Protein AF-A0A7C0UIA5-F1 (afdb_monomer_lite)

Secondary structure (DSSP, 8-state):
-------HHHHHHHHHHHHHHTHHHHHHHHHHHHHHHHHHHHHHHHHHHHHHHHHHHHHHHT-TT------TT---HHHHHHHHTSTT--------------------

Structure (mmCIF, N/CA/C/O backbone):
data_AF-A0A7C0UIA5-F1
#
_entry.id   AF-A0A7C0UIA5-F1
#
loop_
_atom_site.group_PDB
_atom_site.id
_atom_site.type_symbol
_atom_site.label_atom_id
_atom_site.label_alt_id
_atom_site.label_comp_id
_atom_site.label_asym_id
_atom_site.label_entity_id
_atom_site.label_seq_id
_atom_site.pdbx_PDB_ins_code
_atom_site.Cartn_x
_atom_site.Cartn_y
_atom_site.Cartn_z
_atom_site.occupancy
_atom_site.B_iso_or_equiv
_atom_site.auth_seq_id
_atom_site.auth_comp_id
_atom_site.auth_asym_id
_atom_site.auth_atom_id
_atom_site.pdbx_PDB_model_num
ATOM 1 N N . MET A 1 1 ? -37.012 -32.800 36.790 1.00 42.84 1 MET A N 1
ATOM 2 C CA . MET A 1 1 ? -35.967 -32.607 35.768 1.00 42.84 1 MET A CA 1
ATOM 3 C C . MET A 1 1 ? -36.582 -31.632 34.786 1.00 42.84 1 MET A C 1
ATOM 5 O O . MET A 1 1 ? -37.163 -32.046 33.799 1.00 42.84 1 MET A O 1
ATOM 9 N N . GLU A 1 2 ? -36.626 -30.365 35.181 1.00 44.12 2 GLU A N 1
ATOM 10 C CA . GLU A 1 2 ? -37.167 -29.288 34.356 1.00 44.12 2 GLU A CA 1
ATOM 11 C C . GLU A 1 2 ? -35.964 -28.422 34.023 1.00 44.12 2 GLU A C 1
ATOM 13 O O . GLU A 1 2 ? -35.480 -27.654 34.851 1.00 44.12 2 GLU A O 1
ATOM 18 N N . GLU A 1 3 ? -35.402 -28.664 32.842 1.00 54.59 3 GLU A N 1
ATOM 19 C CA . GLU A 1 3 ? -34.575 -27.673 32.170 1.00 54.59 3 GLU A CA 1
ATOM 20 C C . GLU A 1 3 ? -35.531 -26.554 31.759 1.00 54.59 3 GLU A C 1
ATOM 22 O O . GLU A 1 3 ? -36.073 -26.535 30.657 1.00 54.59 3 GLU A O 1
ATOM 27 N N . GLU A 1 4 ? -35.837 -25.681 32.720 1.00 57.41 4 GLU A N 1
ATOM 28 C CA . GLU A 1 4 ? -36.437 -24.391 32.435 1.00 57.41 4 GLU A CA 1
ATOM 29 C C . GLU A 1 4 ? -35.461 -23.688 31.500 1.00 57.41 4 GLU A C 1
ATOM 31 O O . GLU A 1 4 ? -34.315 -23.406 31.858 1.00 57.41 4 GLU A O 1
ATOM 36 N N . GLU A 1 5 ? -35.903 -23.507 30.262 1.00 59.72 5 GLU A N 1
ATOM 37 C CA . GLU A 1 5 ? -35.236 -22.747 29.224 1.00 59.72 5 GLU A CA 1
ATOM 38 C C . GLU A 1 5 ? -35.002 -21.335 29.787 1.00 59.72 5 GLU A C 1
ATOM 40 O O . GLU A 1 5 ? -35.866 -20.462 29.702 1.00 59.72 5 GLU A O 1
ATOM 45 N N . MET A 1 6 ? -33.872 -21.132 30.476 1.00 62.84 6 MET A N 1
ATOM 46 C CA . MET A 1 6 ? -33.480 -19.834 31.011 1.00 62.84 6 MET A CA 1
ATOM 47 C C . MET A 1 6 ? -33.343 -18.908 29.814 1.00 62.84 6 MET A C 1
ATOM 49 O O . MET A 1 6 ? -32.374 -18.977 29.052 1.00 62.84 6 MET A O 1
ATOM 53 N N . LYS A 1 7 ? -34.379 -18.096 29.610 1.00 74.62 7 LYS A N 1
ATOM 54 C CA . LYS A 1 7 ? -34.529 -17.250 28.436 1.00 74.62 7 LYS A CA 1
ATOM 55 C C . LYS A 1 7 ? -33.287 -16.379 28.332 1.00 74.62 7 LYS A C 1
ATOM 57 O O . LYS A 1 7 ? -32.922 -15.689 29.278 1.00 74.62 7 LYS A O 1
ATOM 62 N N . LEU A 1 8 ? -32.635 -16.399 27.172 1.00 75.00 8 LEU A N 1
ATOM 63 C CA . LEU A 1 8 ? -31.457 -15.573 26.870 1.00 75.00 8 LEU A CA 1
ATOM 64 C C . LEU A 1 8 ? -31.673 -14.088 27.220 1.00 75.00 8 LEU A C 1
ATOM 66 O O . LEU A 1 8 ? -30.726 -13.372 27.538 1.00 75.00 8 LEU A O 1
ATOM 70 N N . GLU A 1 9 ? -32.930 -13.654 27.197 1.00 79.44 9 GLU A N 1
ATOM 71 C CA . GLU A 1 9 ? -33.394 -12.340 27.629 1.00 79.44 9 GLU A CA 1
ATOM 72 C C . GLU A 1 9 ? -33.087 -12.049 29.106 1.00 79.44 9 GLU A C 1
ATOM 74 O O . GLU A 1 9 ? -32.575 -10.971 29.407 1.00 79.44 9 GLU A O 1
ATOM 79 N N . ASP A 1 10 ? -33.298 -13.009 30.013 1.00 79.44 10 ASP A N 1
ATOM 80 C CA . ASP A 1 10 ? -32.996 -12.849 31.441 1.00 79.44 10 ASP A CA 1
ATOM 81 C C . ASP A 1 10 ? -31.492 -12.717 31.672 1.00 79.44 10 ASP A C 1
ATOM 83 O O . ASP A 1 10 ? -31.054 -11.842 32.419 1.00 79.44 10 ASP A O 1
ATOM 87 N N . TYR A 1 11 ? -30.675 -13.506 30.967 1.00 79.56 11 TYR A N 1
ATOM 88 C CA . TYR A 1 11 ? -29.218 -13.366 31.015 1.00 79.56 11 TYR A CA 1
ATOM 89 C C . TYR A 1 11 ? -28.743 -12.008 30.502 1.00 79.56 11 TYR A C 1
ATOM 91 O O . TYR A 1 11 ? -27.848 -11.400 31.095 1.00 79.56 11 TYR A O 1
ATOM 99 N N . PHE A 1 12 ? -29.345 -11.512 29.420 1.00 82.25 12 PHE A N 1
ATOM 100 C CA . PHE A 1 12 ? -29.017 -10.202 28.869 1.00 82.25 12 PHE A CA 1
ATOM 101 C C . PHE A 1 12 ? -29.401 -9.080 29.839 1.00 82.25 12 PHE A C 1
ATOM 103 O O . PHE A 1 12 ? -28.619 -8.154 30.057 1.00 82.25 12 PHE A O 1
ATOM 110 N N . TYR A 1 13 ? -30.568 -9.191 30.479 1.00 81.38 13 TYR A N 1
ATOM 111 C CA . TYR A 1 13 ? -31.052 -8.220 31.456 1.00 81.38 13 TYR A CA 1
ATOM 112 C C . TYR A 1 13 ? -30.179 -8.191 32.719 1.00 81.38 13 TYR A C 1
ATOM 114 O O . TYR A 1 13 ? -29.828 -7.116 33.218 1.00 81.38 13 TYR A O 1
ATOM 122 N N . LEU A 1 14 ? -29.757 -9.363 33.203 1.00 79.31 14 LEU A N 1
ATOM 123 C CA . LEU A 1 14 ? -28.849 -9.496 34.345 1.00 79.31 14 LEU A CA 1
ATOM 124 C C . LEU A 1 14 ? -27.459 -8.932 34.032 1.00 79.31 14 LEU A C 1
ATOM 126 O O . LEU A 1 14 ? -26.901 -8.174 34.830 1.00 79.31 14 LEU A O 1
ATOM 130 N N . ALA A 1 15 ? -26.922 -9.243 32.849 1.00 80.00 15 ALA A N 1
ATOM 131 C CA . ALA A 1 15 ? -25.647 -8.712 32.382 1.00 80.00 15 ALA A CA 1
ATOM 132 C C . ALA A 1 15 ? -25.699 -7.186 32.224 1.00 80.00 15 ALA A C 1
ATOM 134 O O . ALA A 1 15 ? -24.793 -6.496 32.688 1.00 80.00 15 ALA A O 1
ATOM 135 N N . TRP A 1 16 ? -26.774 -6.646 31.642 1.00 79.44 16 TRP A N 1
ATOM 136 C CA . TRP A 1 16 ? -26.976 -5.205 31.476 1.00 79.44 16 TRP A CA 1
ATOM 137 C C . TRP A 1 16 ? -27.083 -4.475 32.819 1.00 79.44 16 TRP A C 1
ATOM 139 O O . TRP A 1 16 ? -26.457 -3.430 33.024 1.00 79.44 16 TRP A O 1
ATOM 149 N N . THR A 1 17 ? -27.815 -5.064 33.765 1.00 77.75 17 THR A N 1
ATOM 150 C CA . THR A 1 17 ? -27.970 -4.527 35.122 1.00 77.75 17 THR A CA 1
ATOM 151 C C . THR A 1 17 ? -26.624 -4.496 35.853 1.00 77.75 17 THR A C 1
ATOM 153 O O . THR A 1 17 ? -26.224 -3.441 36.350 1.00 77.75 17 THR A O 1
ATOM 156 N N . SER A 1 18 ? -25.857 -5.593 35.814 1.00 72.19 18 SER A N 1
ATOM 157 C CA . SER A 1 18 ? -24.490 -5.656 36.363 1.00 72.19 18 SER A CA 1
ATOM 158 C C . SER A 1 18 ? -23.522 -4.676 35.686 1.00 72.19 18 SER A C 1
ATOM 160 O O . SER A 1 18 ? -22.652 -4.092 36.341 1.00 72.19 18 SER A O 1
ATOM 162 N N . LEU A 1 19 ? -23.664 -4.452 34.375 1.00 75.31 19 LEU A N 1
ATOM 163 C CA . LEU A 1 19 ? -22.824 -3.517 33.626 1.00 75.31 19 LEU A CA 1
ATOM 164 C C . LEU A 1 19 ? -23.092 -2.060 34.034 1.00 75.31 19 LEU A C 1
ATOM 166 O O . LEU A 1 19 ? -22.148 -1.271 34.150 1.00 75.31 19 LEU A O 1
ATOM 170 N N . SER A 1 20 ? -24.362 -1.723 34.294 1.00 72.25 20 SER A N 1
ATOM 171 C CA . SER A 1 20 ? -24.803 -0.404 34.762 1.00 72.25 20 SER A CA 1
ATOM 172 C C . SER A 1 20 ? -24.446 -0.134 36.228 1.00 72.25 20 SER A C 1
ATOM 174 O O . SER A 1 20 ? -24.307 1.029 36.599 1.00 72.25 20 SER A O 1
ATOM 176 N N . GLU A 1 21 ? -24.251 -1.157 37.058 1.00 76.88 21 GLU A N 1
ATOM 177 C CA . GLU A 1 21 ? -23.836 -0.997 38.461 1.00 76.88 21 GLU A CA 1
ATOM 178 C C . GLU A 1 21 ? -22.356 -0.597 38.596 1.00 76.88 21 GLU A C 1
ATOM 180 O O . GLU A 1 21 ? -21.972 0.149 39.496 1.00 76.88 21 GLU A O 1
ATOM 185 N N . ARG A 1 22 ? -21.505 -1.036 37.657 1.00 77.69 22 ARG A N 1
ATOM 186 C CA 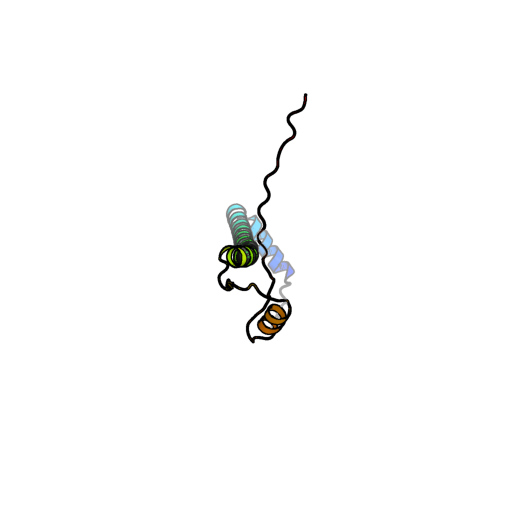. ARG A 1 22 ? -20.053 -0.766 37.644 1.00 77.69 22 ARG A CA 1
ATOM 187 C C . ARG A 1 22 ? -19.613 0.059 36.431 1.00 77.69 22 ARG A C 1
ATOM 189 O O . ARG A 1 22 ? -18.596 -0.242 35.802 1.00 77.69 22 ARG A O 1
ATOM 196 N N . ARG A 1 23 ? -20.348 1.141 36.133 1.00 70.50 23 ARG A N 1
ATOM 197 C CA . ARG A 1 23 ? -20.168 1.985 34.927 1.00 70.50 23 ARG A CA 1
ATOM 198 C C . ARG A 1 23 ? -18.712 2.352 34.635 1.00 70.50 23 ARG A C 1
ATOM 200 O O . ARG A 1 23 ? -18.275 2.216 33.501 1.00 70.50 23 ARG A O 1
ATOM 207 N N . GLY A 1 24 ? -17.938 2.750 35.648 1.00 76.69 24 GLY A N 1
ATOM 208 C CA . GLY A 1 24 ? -16.547 3.181 35.458 1.00 76.69 24 GLY A CA 1
ATOM 209 C C . GLY A 1 24 ? -15.617 2.103 34.881 1.00 76.69 24 GLY A C 1
ATOM 210 O O . GLY A 1 24 ? -14.803 2.398 34.012 1.00 76.69 24 GLY A O 1
ATOM 211 N N . ARG A 1 25 ? -15.756 0.840 35.310 1.00 80.62 25 ARG A N 1
ATOM 212 C CA . ARG A 1 25 ? -14.920 -0.270 34.809 1.00 80.62 25 ARG A CA 1
ATOM 213 C C . ARG A 1 25 ? -15.412 -0.791 33.463 1.00 80.62 25 ARG A C 1
ATOM 215 O O . ARG A 1 25 ? -14.598 -1.079 32.591 1.00 80.62 25 ARG A O 1
ATOM 222 N N . SER A 1 26 ? -16.728 -0.876 33.289 1.00 85.44 26 SER A N 1
ATOM 223 C CA . SER A 1 26 ? -17.342 -1.354 32.049 1.00 85.44 26 SER A CA 1
ATOM 224 C C . SER A 1 26 ? -17.054 -0.417 30.873 1.00 85.44 26 SER A C 1
ATOM 226 O O . SER A 1 26 ? -16.689 -0.881 29.798 1.00 85.44 26 SER A O 1
ATOM 228 N N . ILE A 1 27 ? -17.124 0.902 31.091 1.00 86.62 27 ILE A N 1
ATOM 229 C CA . ILE A 1 27 ? -16.792 1.904 30.068 1.00 86.62 27 ILE A CA 1
ATOM 230 C C . ILE A 1 27 ? -15.322 1.785 29.650 1.00 86.62 27 ILE A C 1
ATOM 232 O O . ILE A 1 27 ? -15.025 1.775 28.458 1.00 86.62 27 ILE A O 1
ATOM 236 N N . GLY A 1 28 ? -14.407 1.636 30.614 1.00 88.94 28 GLY A N 1
ATOM 237 C CA . GLY A 1 28 ? -12.983 1.452 30.325 1.00 88.94 28 GLY A CA 1
ATOM 238 C C . GLY A 1 28 ? -12.697 0.189 29.507 1.00 88.94 28 GLY A C 1
ATOM 239 O O . GLY A 1 28 ? -11.910 0.237 28.565 1.00 88.94 28 GLY A O 1
ATOM 240 N N . ALA A 1 29 ? -13.374 -0.922 29.813 1.00 90.75 29 ALA A N 1
ATOM 241 C CA . ALA A 1 29 ? -13.232 -2.168 29.062 1.00 90.75 29 ALA A CA 1
ATOM 242 C C . ALA A 1 29 ? -13.722 -2.027 27.612 1.00 90.75 29 ALA A C 1
ATOM 244 O O . ALA A 1 29 ? -13.018 -2.421 26.684 1.00 90.75 29 ALA A O 1
ATOM 245 N N . VAL A 1 30 ? -14.891 -1.412 27.407 1.00 91.62 30 VAL A N 1
ATOM 246 C CA . VAL A 1 30 ? -15.449 -1.175 26.066 1.00 91.62 30 VAL A CA 1
ATOM 247 C C . VAL A 1 30 ? -14.541 -0.252 25.252 1.00 91.62 30 VAL A C 1
ATOM 249 O O . VAL A 1 30 ? -14.206 -0.573 24.113 1.00 91.62 30 VAL A O 1
ATOM 252 N N . LEU A 1 31 ? -14.076 0.853 25.843 1.00 94.00 31 LEU A N 1
ATOM 253 C CA . LEU A 1 31 ? -13.142 1.768 25.182 1.00 94.00 31 LEU A CA 1
ATOM 254 C C . LEU A 1 31 ? -11.820 1.083 24.825 1.00 94.00 31 LEU A C 1
ATOM 256 O O . LEU A 1 31 ? -11.315 1.284 23.724 1.00 94.00 31 LEU A O 1
ATOM 260 N N . GLY A 1 32 ? -11.282 0.242 25.712 1.00 94.81 32 GLY A N 1
ATOM 261 C CA . GLY A 1 32 ? -10.061 -0.516 25.448 1.00 94.81 32 GLY A CA 1
ATOM 262 C C . GLY A 1 32 ? -10.196 -1.448 24.243 1.00 94.81 32 GLY A C 1
ATOM 263 O O . GLY A 1 32 ? -9.330 -1.447 23.369 1.00 94.81 32 GLY A O 1
ATOM 264 N N . VAL A 1 33 ? -11.307 -2.187 24.152 1.00 96.19 33 VAL A N 1
ATOM 265 C CA . VAL A 1 33 ? -11.588 -3.066 23.004 1.00 96.19 33 VAL A CA 1
ATOM 266 C C . VAL A 1 33 ? -11.727 -2.254 21.715 1.00 96.19 33 VAL A C 1
ATOM 268 O O . VAL A 1 33 ? -11.126 -2.615 20.705 1.00 96.19 33 VAL A O 1
ATOM 271 N N . ILE A 1 34 ? -12.453 -1.131 21.748 1.00 97.19 34 ILE A N 1
ATOM 272 C CA . ILE A 1 34 ? -12.619 -0.252 20.579 1.00 97.19 34 ILE A CA 1
ATOM 273 C C . ILE A 1 34 ? -11.259 0.260 20.088 1.00 97.19 34 ILE A C 1
ATOM 275 O O . ILE A 1 34 ? -10.950 0.144 18.903 1.00 97.19 34 ILE A O 1
ATOM 279 N N . ILE A 1 35 ? -10.427 0.788 20.989 1.00 96.25 35 ILE A N 1
ATOM 280 C CA . ILE A 1 35 ? -9.109 1.332 20.637 1.00 96.25 35 ILE A CA 1
ATOM 281 C C . ILE A 1 35 ? -8.203 0.235 20.067 1.00 96.25 35 ILE A C 1
ATOM 283 O O . ILE A 1 35 ? -7.528 0.474 19.068 1.00 96.25 35 ILE A O 1
ATOM 287 N N . ALA A 1 36 ? -8.212 -0.969 20.644 1.00 96.50 36 ALA A N 1
ATOM 288 C CA . ALA A 1 36 ? -7.404 -2.086 20.160 1.00 96.50 36 ALA A CA 1
ATOM 289 C C . ALA A 1 36 ? -7.786 -2.506 18.730 1.00 96.50 36 ALA A C 1
ATOM 291 O O . ALA A 1 36 ? -6.911 -2.667 17.877 1.00 96.50 36 ALA A O 1
ATOM 292 N N . VAL A 1 37 ? -9.087 -2.638 18.447 1.00 96.44 37 VAL A N 1
ATOM 293 C CA . VAL A 1 37 ? -9.580 -3.010 17.111 1.00 96.44 37 VAL A CA 1
ATOM 294 C C . VAL A 1 37 ? -9.267 -1.919 16.087 1.00 96.44 37 VAL A C 1
ATOM 296 O O . VAL A 1 37 ? -8.817 -2.231 14.982 1.00 96.44 37 VAL A O 1
ATOM 299 N N . LEU A 1 38 ? -9.449 -0.645 16.449 1.00 95.31 38 LEU A N 1
ATOM 300 C CA . LEU A 1 38 ? -9.106 0.483 15.581 1.00 95.31 38 LEU A CA 1
ATOM 301 C C . LEU A 1 38 ? -7.607 0.525 15.285 1.00 95.31 38 LEU A C 1
ATOM 303 O O . LEU A 1 38 ? -7.227 0.625 14.121 1.00 95.31 38 LEU A O 1
ATOM 307 N N . ALA A 1 39 ? -6.761 0.396 16.309 1.00 95.69 39 ALA A N 1
ATOM 308 C CA . ALA A 1 39 ? -5.311 0.398 16.154 1.00 95.69 39 ALA A CA 1
ATOM 309 C C . ALA A 1 39 ? -4.840 -0.732 15.231 1.00 95.69 39 ALA A C 1
ATOM 311 O O . ALA A 1 39 ? -4.057 -0.482 14.317 1.00 95.69 39 ALA A O 1
ATOM 312 N N . LEU A 1 40 ? -5.357 -1.952 15.417 1.00 93.75 40 LEU A N 1
ATOM 313 C CA . LEU A 1 40 ? -5.013 -3.091 14.568 1.00 93.75 40 LEU A CA 1
ATOM 314 C C . LEU A 1 40 ? -5.475 -2.878 13.120 1.00 93.75 40 LEU A C 1
ATOM 316 O O . LEU A 1 40 ? -4.705 -3.094 12.186 1.00 93.75 40 LEU A O 1
ATOM 320 N N . SER A 1 41 ? -6.708 -2.408 12.928 1.00 92.44 41 SER A N 1
ATOM 321 C CA . SER A 1 41 ? -7.276 -2.171 11.595 1.00 92.44 41 SER A CA 1
ATOM 322 C C . SER A 1 41 ? -6.521 -1.074 10.843 1.00 92.44 41 SER A C 1
ATOM 324 O O . SER A 1 41 ? -6.221 -1.228 9.661 1.00 92.44 41 SER A O 1
ATOM 326 N N . LEU A 1 42 ? -6.160 0.012 11.532 1.00 89.44 42 LEU A N 1
ATOM 327 C CA . LEU A 1 42 ? -5.353 1.101 10.982 1.00 89.44 42 LEU A CA 1
ATOM 328 C C . LEU A 1 42 ? -3.934 0.633 10.653 1.00 89.44 42 LEU A C 1
ATOM 330 O O . LEU A 1 42 ? -3.450 0.902 9.557 1.00 89.44 42 LEU A O 1
ATOM 334 N N . ALA A 1 43 ? -3.285 -0.103 11.558 1.00 90.88 43 ALA A N 1
ATOM 335 C CA . ALA A 1 43 ? -1.940 -0.625 11.336 1.00 90.88 43 ALA A CA 1
ATOM 336 C C . ALA A 1 43 ? -1.882 -1.552 10.112 1.00 90.88 43 ALA A C 1
ATOM 338 O O . ALA A 1 43 ? -0.990 -1.416 9.277 1.00 90.88 43 ALA A O 1
ATOM 339 N N . LEU A 1 44 ? -2.860 -2.452 9.965 1.00 88.00 44 LEU A N 1
ATOM 340 C CA . LEU A 1 44 ? -2.947 -3.352 8.815 1.00 88.00 44 LEU A CA 1
ATOM 341 C C . LEU A 1 44 ? -3.333 -2.611 7.527 1.00 88.00 44 LEU A C 1
ATOM 343 O O . LEU A 1 44 ? -2.718 -2.837 6.486 1.00 88.00 44 LEU A O 1
ATOM 347 N N . GLY A 1 45 ? -4.314 -1.705 7.587 1.00 83.81 45 GLY A N 1
ATOM 348 C CA . GLY A 1 45 ? -4.781 -0.948 6.424 1.00 83.81 45 GLY A CA 1
ATOM 349 C C . GLY A 1 45 ? -3.708 -0.019 5.851 1.00 83.81 45 GLY A C 1
ATOM 350 O O . GLY A 1 45 ? -3.479 0.001 4.637 1.00 83.81 45 GLY A O 1
ATOM 351 N N . ILE A 1 46 ? -3.002 0.703 6.725 1.00 83.12 46 ILE A N 1
ATOM 352 C CA . ILE A 1 46 ? -1.871 1.552 6.337 1.00 83.12 46 ILE A CA 1
ATOM 353 C C . ILE A 1 46 ? -0.705 0.674 5.888 1.00 83.12 46 ILE A C 1
ATOM 355 O O . ILE A 1 46 ? -0.155 0.926 4.822 1.00 83.12 46 ILE A O 1
ATOM 359 N N . GLY A 1 47 ? -0.368 -0.381 6.635 1.00 76.38 47 GLY A N 1
ATOM 360 C CA . GLY A 1 47 ? 0.758 -1.261 6.318 1.00 76.38 47 GLY A CA 1
ATOM 361 C C . GLY A 1 47 ? 0.667 -1.875 4.919 1.00 76.38 47 GLY A C 1
ATOM 362 O O . GLY A 1 47 ? 1.622 -1.796 4.152 1.00 76.38 47 GLY A O 1
ATOM 363 N N . GLN A 1 48 ? -0.497 -2.408 4.537 1.00 76.56 48 GLN A N 1
ATOM 364 C CA . GLN A 1 48 ? -0.687 -3.008 3.210 1.00 76.56 48 GLN A CA 1
ATOM 365 C C . GLN A 1 48 ? -0.680 -1.980 2.074 1.00 76.56 48 GLN A C 1
ATOM 367 O O . GLN A 1 48 ? -0.180 -2.258 0.983 1.00 76.56 48 GLN A O 1
ATOM 372 N N . SER A 1 49 ? -1.252 -0.798 2.305 1.00 74.88 49 SER A N 1
ATOM 373 C CA . SER A 1 49 ? -1.269 0.277 1.306 1.00 74.88 49 SER A CA 1
ATOM 374 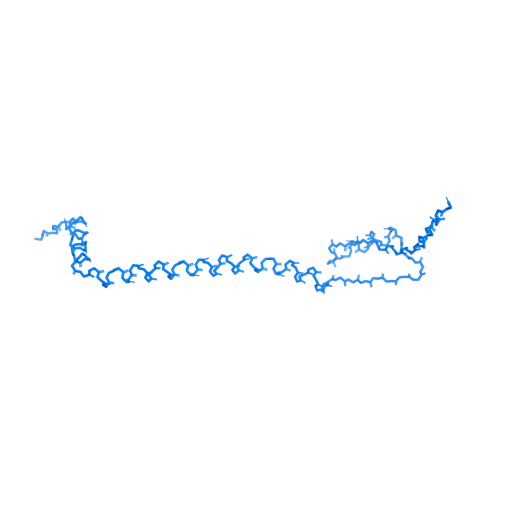C C . SER A 1 49 ? 0.134 0.846 1.104 1.00 74.88 49 SER A C 1
ATOM 376 O O . SER A 1 49 ? 0.567 1.056 -0.027 1.00 74.88 49 SER A O 1
ATOM 378 N N . PHE A 1 50 ? 0.871 1.013 2.203 1.00 72.62 50 PHE A N 1
ATOM 379 C CA . PHE A 1 50 ? 2.246 1.479 2.192 1.00 72.62 50 PHE A CA 1
ATOM 380 C C . PHE A 1 50 ? 3.166 0.472 1.510 1.00 72.62 50 PHE A C 1
ATOM 382 O O . PHE A 1 50 ? 3.977 0.876 0.692 1.00 72.62 50 PHE A O 1
ATOM 389 N N . GLN A 1 51 ? 3.001 -0.829 1.762 1.00 74.31 51 GLN A N 1
ATOM 390 C CA . GLN A 1 51 ? 3.817 -1.859 1.120 1.00 74.31 51 GLN A CA 1
ATOM 391 C C . GLN A 1 51 ? 3.682 -1.842 -0.409 1.00 74.31 51 GLN A C 1
ATOM 393 O O . GLN A 1 51 ? 4.694 -1.883 -1.096 1.00 74.31 51 GLN A O 1
ATOM 398 N N . ARG A 1 52 ? 2.464 -1.710 -0.953 1.00 73.25 52 ARG A N 1
ATOM 399 C CA . ARG A 1 52 ? 2.258 -1.658 -2.413 1.00 73.25 52 ARG A CA 1
ATOM 400 C C . ARG A 1 52 ? 2.894 -0.427 -3.048 1.00 73.25 52 ARG A C 1
ATOM 402 O O . ARG A 1 52 ? 3.600 -0.550 -4.041 1.00 73.25 52 ARG A O 1
ATOM 409 N N . VAL A 1 53 ? 2.659 0.746 -2.460 1.00 72.25 53 VAL A N 1
ATOM 410 C CA . VAL A 1 53 ? 3.234 2.003 -2.958 1.00 72.25 53 VAL A CA 1
ATOM 411 C C . VAL A 1 53 ? 4.752 1.978 -2.818 1.00 72.25 53 VAL A C 1
ATOM 413 O O . VAL A 1 53 ? 5.462 2.367 -3.732 1.00 72.25 53 VAL A O 1
ATOM 416 N N . PHE A 1 54 ? 5.268 1.466 -1.704 1.00 70.19 54 PHE A N 1
ATOM 417 C CA . PHE A 1 54 ? 6.700 1.381 -1.465 1.00 70.19 54 PHE A CA 1
ATOM 418 C C . PHE A 1 54 ? 7.382 0.386 -2.407 1.00 70.19 54 PHE A C 1
ATOM 420 O O . PHE A 1 54 ? 8.413 0.726 -2.967 1.00 70.19 54 PHE A O 1
ATOM 427 N N . GLU A 1 55 ? 6.815 -0.800 -2.648 1.00 69.88 55 GLU A N 1
ATOM 428 C CA . GLU A 1 55 ? 7.327 -1.754 -3.646 1.00 69.88 55 GLU A CA 1
ATOM 429 C C . GLU A 1 55 ? 7.318 -1.162 -5.057 1.00 69.88 55 GLU A C 1
ATOM 431 O O . GLU A 1 55 ? 8.263 -1.359 -5.820 1.00 69.88 55 GLU A O 1
ATOM 436 N N . GLU A 1 56 ? 6.276 -0.412 -5.404 1.00 70.38 56 GLU A N 1
ATOM 437 C CA . GLU A 1 56 ? 6.163 0.219 -6.711 1.00 70.38 56 GLU A CA 1
ATOM 438 C C . GLU A 1 56 ? 7.170 1.368 -6.881 1.00 70.38 56 GLU A C 1
ATOM 440 O O . GLU A 1 56 ? 7.876 1.425 -7.887 1.00 70.38 56 GLU A O 1
ATOM 445 N N . GLU A 1 57 ? 7.297 2.247 -5.889 1.00 65.00 57 GLU A N 1
ATOM 446 C CA . GLU A 1 57 ? 8.215 3.388 -5.922 1.00 65.00 57 GLU A CA 1
ATOM 447 C C . GLU A 1 57 ? 9.679 2.959 -5.769 1.00 65.00 57 GLU A C 1
ATOM 449 O O . GLU A 1 57 ? 10.529 3.403 -6.538 1.00 65.00 57 GLU A O 1
ATOM 454 N N . ILE A 1 58 ? 10.004 2.043 -4.851 1.00 64.56 58 ILE A N 1
ATOM 455 C CA . ILE A 1 58 ? 11.359 1.481 -4.719 1.00 64.56 58 ILE A CA 1
ATOM 456 C C . ILE A 1 58 ? 11.703 0.617 -5.930 1.00 64.56 58 ILE A C 1
ATOM 458 O O . ILE A 1 58 ? 12.817 0.714 -6.438 1.00 64.56 58 ILE A O 1
ATOM 462 N N . GLY A 1 59 ? 10.771 -0.188 -6.440 1.00 61.78 59 GLY A N 1
ATOM 463 C CA . GLY A 1 59 ? 10.984 -0.986 -7.647 1.00 61.78 59 GLY A CA 1
ATOM 464 C C . GLY A 1 59 ? 11.291 -0.120 -8.872 1.00 61.78 59 GLY A C 1
ATOM 465 O O . GLY A 1 59 ? 12.172 -0.464 -9.662 1.00 61.78 59 GLY A O 1
ATOM 466 N N . LYS A 1 60 ? 10.620 1.032 -9.003 1.00 63.22 60 LYS A N 1
ATOM 467 C CA . LYS A 1 60 ? 10.906 2.031 -10.044 1.00 63.22 60 LYS A CA 1
ATOM 468 C C . LYS A 1 60 ? 12.226 2.766 -9.795 1.00 63.22 60 LYS A C 1
ATOM 470 O O . LYS A 1 60 ? 13.013 2.920 -10.725 1.00 63.22 60 LYS A O 1
ATOM 475 N N . THR A 1 61 ? 12.486 3.190 -8.559 1.00 59.75 61 THR A N 1
ATOM 476 C CA . THR A 1 61 ? 13.645 4.031 -8.206 1.00 59.75 61 THR A CA 1
ATOM 477 C C . THR A 1 61 ? 14.954 3.248 -8.196 1.00 59.75 61 THR A C 1
ATOM 479 O O . THR A 1 61 ? 15.985 3.773 -8.604 1.00 59.75 61 THR A O 1
ATOM 482 N N . LEU A 1 62 ? 14.937 1.985 -7.763 1.00 57.66 62 LEU A N 1
ATOM 483 C CA . LEU A 1 62 ? 16.150 1.174 -7.696 1.00 57.66 62 LEU A CA 1
ATOM 484 C C . LEU A 1 62 ? 16.615 0.665 -9.056 1.00 57.66 62 LEU A C 1
ATOM 486 O O . LEU A 1 62 ? 17.716 0.124 -9.111 1.00 57.66 62 LEU A O 1
ATOM 490 N N . ALA A 1 63 ? 15.817 0.798 -10.128 1.00 57.78 63 ALA A N 1
ATOM 491 C CA . ALA A 1 63 ? 16.183 0.313 -11.462 1.00 57.78 63 ALA A CA 1
ATOM 492 C C . ALA A 1 63 ? 16.758 -1.128 -11.419 1.00 57.78 63 ALA A C 1
ATOM 494 O O . ALA A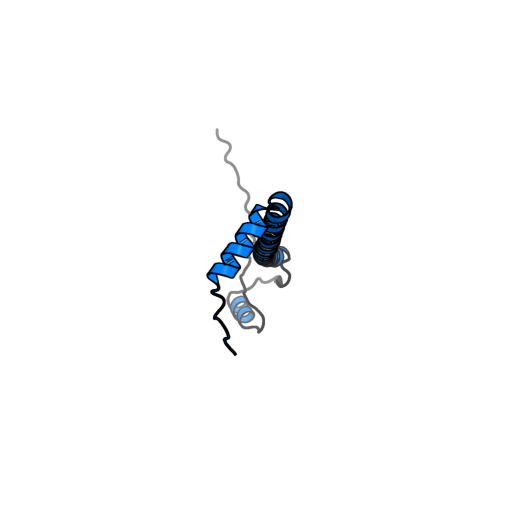 1 63 ? 17.588 -1.519 -12.239 1.00 57.78 63 ALA A O 1
ATOM 495 N N . ALA A 1 64 ? 16.343 -1.922 -10.418 1.00 58.34 64 ALA A N 1
ATOM 496 C CA . ALA A 1 64 ? 17.126 -3.057 -9.916 1.00 58.34 64 ALA A CA 1
ATOM 497 C C . ALA A 1 64 ? 17.204 -4.220 -10.914 1.00 58.34 64 ALA A C 1
ATOM 499 O O . ALA A 1 64 ? 17.985 -5.147 -10.737 1.00 58.34 64 ALA A O 1
ATOM 500 N N . ASN A 1 65 ? 16.389 -4.155 -11.968 1.00 69.44 65 ASN A N 1
ATOM 501 C CA . ASN A 1 65 ? 16.337 -5.124 -13.051 1.00 69.44 65 ASN A CA 1
ATOM 502 C C . ASN A 1 65 ? 16.401 -4.458 -14.439 1.00 69.44 65 ASN A C 1
ATOM 504 O O . ASN A 1 65 ? 15.905 -5.013 -15.418 1.00 69.44 65 ASN A O 1
ATOM 508 N N . SER A 1 66 ? 16.970 -3.251 -14.538 1.00 75.06 66 SER A N 1
ATOM 509 C CA . SER A 1 66 ? 17.221 -2.600 -15.828 1.00 75.06 66 SER A CA 1
ATOM 510 C C . SER A 1 66 ? 18.668 -2.804 -16.267 1.00 75.06 66 SER A C 1
ATOM 512 O O . SER A 1 66 ? 19.596 -2.500 -15.519 1.00 75.06 66 SER A O 1
ATOM 514 N N . ILE A 1 67 ? 18.856 -3.295 -17.491 1.00 80.44 67 ILE A N 1
ATOM 515 C CA . ILE A 1 67 ? 20.167 -3.436 -18.130 1.00 80.44 67 ILE A CA 1
ATOM 516 C C . ILE A 1 67 ? 20.280 -2.353 -19.201 1.00 80.44 67 ILE A C 1
ATOM 518 O O . ILE A 1 67 ? 19.466 -2.304 -20.123 1.00 80.44 67 ILE A O 1
ATOM 522 N N . PHE A 1 68 ? 21.296 -1.499 -19.088 1.00 84.19 68 PHE A N 1
ATOM 523 C CA . PHE A 1 68 ? 21.609 -0.496 -20.102 1.00 84.19 68 PHE A CA 1
ATOM 524 C C . PHE A 1 68 ? 22.601 -1.077 -21.106 1.00 84.19 68 PHE A C 1
ATOM 526 O O . PHE A 1 68 ? 23.722 -1.438 -20.751 1.00 84.19 68 PHE A O 1
ATOM 533 N N . LEU A 1 69 ? 22.179 -1.164 -22.365 1.00 83.94 69 LEU A N 1
ATOM 534 C CA . LEU A 1 69 ? 23.026 -1.586 -23.474 1.00 83.94 69 LEU A CA 1
ATOM 535 C C . LEU A 1 69 ? 23.484 -0.340 -24.232 1.00 83.94 69 LEU A C 1
ATOM 537 O O . LEU A 1 69 ? 22.664 0.487 -24.624 1.00 83.94 69 LEU A O 1
ATOM 541 N N . ILE A 1 70 ? 24.795 -0.204 -24.427 1.00 84.88 70 ILE A N 1
ATOM 542 C CA . ILE A 1 70 ? 25.412 0.912 -25.151 1.00 84.88 70 ILE A CA 1
ATOM 543 C C . ILE A 1 70 ? 26.170 0.316 -26.336 1.00 84.88 70 ILE A C 1
ATOM 545 O O . ILE A 1 70 ? 27.011 -0.562 -26.153 1.00 84.88 70 ILE A O 1
ATOM 549 N N . SER A 1 71 ? 25.859 0.777 -27.548 1.00 81.25 71 SER A N 1
ATOM 550 C CA . SER A 1 71 ? 26.503 0.336 -28.789 1.00 81.25 71 SER A CA 1
ATOM 551 C C . SER A 1 71 ? 27.153 1.521 -29.489 1.00 81.25 71 SER A C 1
ATOM 553 O O . SER A 1 71 ? 26.552 2.588 -29.601 1.00 81.25 71 SER A O 1
ATOM 555 N N . ASN A 1 72 ? 28.364 1.312 -30.003 1.00 77.44 72 ASN A N 1
ATOM 556 C CA . ASN A 1 72 ? 29.103 2.327 -30.753 1.00 77.44 72 ASN A CA 1
ATOM 557 C C . ASN A 1 72 ? 28.544 2.539 -32.172 1.00 77.44 72 ASN A C 1
ATOM 559 O O . ASN A 1 72 ? 28.728 3.603 -32.752 1.00 77.44 72 ASN A O 1
ATOM 563 N N . THR A 1 73 ? 27.876 1.530 -32.738 1.00 82.88 73 THR A N 1
ATOM 564 C CA . THR A 1 73 ? 27.297 1.566 -34.094 1.00 82.88 73 THR A CA 1
ATOM 565 C C . THR A 1 73 ? 25.803 1.892 -34.091 1.00 82.88 73 THR A C 1
ATOM 567 O O . THR A 1 73 ? 25.181 1.921 -35.149 1.00 82.88 73 THR A O 1
ATOM 570 N N . GLY A 1 74 ? 25.226 2.129 -32.909 1.00 81.25 74 GLY A N 1
ATOM 571 C CA . GLY A 1 74 ? 23.785 2.253 -32.710 1.00 81.25 74 GLY A CA 1
ATOM 572 C C . GLY A 1 74 ? 23.079 0.899 -32.601 1.00 81.25 74 GLY A C 1
ATOM 573 O O . GLY A 1 74 ? 23.686 -0.157 -32.798 1.00 81.25 74 GLY A O 1
ATOM 574 N N . PHE A 1 75 ? 21.796 0.954 -32.246 1.00 86.31 75 PHE A N 1
ATOM 575 C CA . PHE A 1 75 ? 20.873 -0.180 -32.256 1.00 86.31 75 PHE A CA 1
ATOM 576 C C . PHE A 1 75 ? 19.800 0.062 -33.310 1.00 86.31 75 PHE A C 1
ATOM 578 O O . PHE A 1 75 ? 19.378 1.199 -33.525 1.00 86.31 75 PHE A O 1
ATOM 585 N N . THR A 1 76 ? 19.350 -1.012 -33.941 1.00 87.75 76 THR A N 1
ATOM 586 C CA . THR A 1 76 ? 18.248 -1.000 -34.901 1.00 87.75 76 THR A CA 1
ATOM 587 C C . THR A 1 76 ? 16.977 -1.569 -34.274 1.00 87.75 76 THR A C 1
ATOM 589 O O . THR A 1 76 ? 1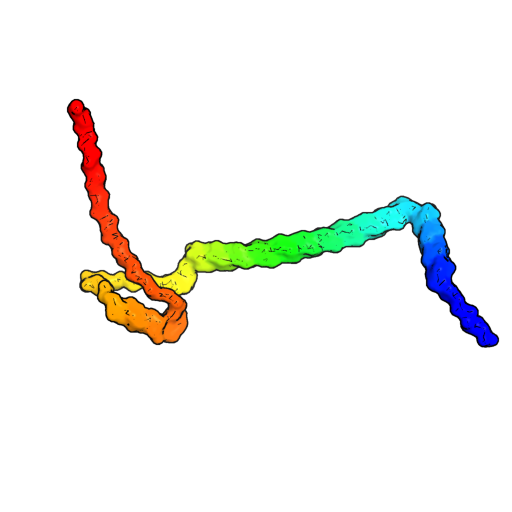7.017 -2.258 -33.251 1.00 87.75 76 THR A O 1
ATOM 592 N N . ASP A 1 77 ? 15.828 -1.335 -34.908 1.00 85.31 77 ASP A N 1
ATOM 593 C CA . ASP A 1 77 ? 14.549 -1.890 -34.444 1.00 85.31 77 ASP A CA 1
ATOM 594 C C . ASP A 1 77 ? 14.549 -3.430 -34.412 1.00 85.31 77 ASP A C 1
ATOM 596 O O . ASP A 1 77 ? 13.857 -4.038 -33.591 1.00 85.31 77 ASP A O 1
ATOM 600 N N . ALA A 1 78 ? 15.367 -4.071 -35.257 1.00 86.19 78 ALA A N 1
ATOM 601 C CA . ALA A 1 78 ? 15.556 -5.519 -35.252 1.00 86.19 78 ALA A CA 1
ATOM 602 C C . ALA A 1 78 ? 16.230 -6.010 -33.958 1.00 86.19 78 ALA A C 1
ATOM 604 O O . ALA A 1 78 ? 15.817 -7.029 -33.402 1.00 86.19 78 ALA A O 1
ATOM 605 N N . ASP A 1 79 ? 17.202 -5.258 -33.434 1.00 86.62 79 ASP A N 1
ATOM 606 C CA . ASP A 1 79 ? 17.883 -5.579 -32.175 1.00 86.62 79 ASP A CA 1
ATOM 607 C C . ASP A 1 79 ? 16.917 -5.466 -30.988 1.00 86.62 79 ASP A C 1
ATOM 609 O O . ASP A 1 79 ? 16.892 -6.323 -30.104 1.00 86.62 79 ASP A O 1
ATOM 613 N N . ILE A 1 80 ? 16.048 -4.448 -31.000 1.00 87.94 80 ILE A N 1
ATOM 614 C CA . ILE A 1 80 ? 14.996 -4.276 -29.990 1.00 87.94 80 ILE A CA 1
ATOM 615 C C . ILE A 1 80 ? 14.013 -5.453 -30.037 1.00 87.94 80 ILE A C 1
ATOM 617 O O . ILE A 1 80 ? 13.654 -6.000 -28.991 1.00 87.94 80 ILE A O 1
ATOM 621 N N . ALA A 1 81 ? 13.586 -5.868 -31.232 1.00 88.56 81 ALA A N 1
ATOM 622 C CA . ALA A 1 81 ? 12.691 -7.010 -31.404 1.00 88.56 81 ALA A CA 1
ATOM 623 C C . ALA A 1 81 ? 13.333 -8.326 -30.934 1.00 88.56 81 ALA A C 1
ATOM 625 O O . ALA A 1 81 ? 12.665 -9.142 -30.300 1.00 88.56 81 ALA A O 1
ATOM 626 N N . TYR A 1 82 ? 14.630 -8.514 -31.187 1.00 89.75 82 TYR A N 1
ATOM 627 C CA . TYR A 1 82 ? 15.377 -9.671 -30.705 1.00 89.75 82 TYR A CA 1
ATOM 628 C C . TYR A 1 82 ? 15.448 -9.706 -29.173 1.00 89.75 82 TYR A C 1
ATOM 630 O O . TYR A 1 82 ? 15.096 -10.715 -28.562 1.00 89.75 82 TYR A O 1
ATOM 638 N N . LEU A 1 83 ? 15.814 -8.588 -28.538 1.00 88.50 83 LEU A N 1
ATOM 639 C CA . LEU A 1 83 ? 15.924 -8.485 -27.079 1.00 88.50 83 LEU A CA 1
ATOM 640 C C . LEU A 1 83 ? 14.585 -8.718 -26.364 1.00 88.50 83 LEU A C 1
ATOM 642 O O . LEU A 1 83 ? 14.563 -9.312 -25.290 1.00 88.50 83 LEU A O 1
ATOM 646 N N . ARG A 1 84 ? 13.460 -8.306 -26.965 1.00 88.62 84 ARG A N 1
ATOM 647 C CA . ARG A 1 84 ? 12.111 -8.563 -26.423 1.00 88.62 84 ARG A CA 1
ATOM 648 C C . ARG A 1 84 ? 11.742 -10.045 -26.371 1.00 88.62 84 ARG A C 1
ATOM 650 O O . ARG A 1 84 ? 10.905 -10.416 -25.558 1.00 88.62 84 ARG A O 1
ATOM 657 N N . ASN A 1 85 ? 12.344 -10.872 -27.223 1.00 90.56 85 ASN A N 1
ATOM 658 C CA . ASN A 1 85 ? 12.070 -12.308 -27.276 1.00 90.56 85 ASN A CA 1
ATOM 659 C C . ASN A 1 85 ? 12.941 -13.127 -26.310 1.00 90.56 85 ASN A C 1
ATOM 661 O O . ASN A 1 85 ? 12.745 -14.337 -26.193 1.00 90.56 85 ASN A O 1
ATOM 665 N N . ILE A 1 86 ? 13.898 -12.502 -25.616 1.00 88.44 86 ILE A N 1
ATOM 666 C CA . ILE A 1 86 ? 14.746 -13.197 -24.646 1.00 88.44 86 ILE A CA 1
ATOM 667 C C . ILE A 1 86 ? 13.918 -13.534 -23.391 1.00 88.44 86 ILE A C 1
ATOM 669 O O . ILE A 1 86 ? 13.302 -12.639 -22.800 1.00 88.44 86 ILE A O 1
ATOM 673 N N . PRO A 1 87 ? 13.915 -14.800 -22.929 1.00 87.50 87 PRO A N 1
ATOM 674 C CA . PRO A 1 87 ? 13.213 -15.192 -21.712 1.00 87.50 87 PRO A CA 1
ATOM 675 C C . PRO A 1 87 ? 13.670 -14.374 -20.498 1.00 87.50 87 PRO A C 1
ATOM 677 O O . PRO A 1 87 ? 14.861 -14.274 -20.218 1.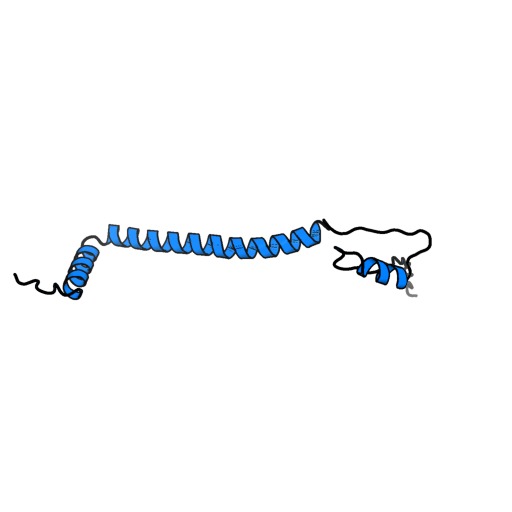00 87.50 87 PRO A O 1
ATOM 680 N N . GLY A 1 88 ? 12.714 -13.805 -19.763 1.00 83.31 88 GLY A N 1
ATOM 681 C CA . GLY A 1 88 ? 12.980 -12.961 -18.592 1.00 83.31 88 GLY A CA 1
ATOM 682 C C . GLY A 1 88 ? 13.022 -11.457 -18.882 1.00 83.31 88 GLY A C 1
ATOM 683 O O . GLY A 1 88 ? 12.989 -10.663 -17.943 1.00 83.31 88 GLY A O 1
ATOM 684 N N . VAL A 1 89 ? 13.010 -11.039 -20.152 1.00 86.06 89 VAL A N 1
ATOM 685 C CA . VAL A 1 89 ? 12.913 -9.621 -20.520 1.00 86.06 89 VAL A CA 1
ATOM 686 C C . VAL A 1 89 ? 11.447 -9.191 -20.551 1.00 86.06 89 VAL A C 1
ATOM 688 O O . VAL A 1 89 ? 10.650 -9.686 -21.342 1.00 86.06 89 VAL A O 1
ATOM 691 N N . ARG A 1 90 ? 11.075 -8.246 -19.679 1.00 84.81 90 ARG A N 1
ATOM 692 C CA . ARG A 1 90 ? 9.694 -7.736 -19.595 1.00 84.81 90 ARG A CA 1
ATOM 693 C C . ARG A 1 90 ? 9.410 -6.613 -20.590 1.00 84.81 90 ARG A C 1
ATOM 695 O O . ARG A 1 90 ? 8.301 -6.515 -21.103 1.00 84.81 90 ARG A O 1
ATOM 702 N N . THR A 1 91 ? 10.379 -5.730 -20.817 1.00 84.69 91 THR A N 1
ATOM 703 C CA . THR A 1 91 ? 10.230 -4.582 -21.716 1.00 84.69 91 THR A CA 1
ATOM 704 C C . THR A 1 91 ? 11.580 -4.147 -22.271 1.00 84.69 91 THR A C 1
ATOM 706 O O . THR A 1 91 ? 12.594 -4.249 -21.583 1.00 84.69 91 THR A O 1
ATOM 709 N N . VAL A 1 92 ? 11.580 -3.654 -23.510 1.00 87.12 92 VAL A N 1
ATOM 710 C CA . VAL A 1 92 ? 12.753 -3.075 -24.181 1.00 87.12 92 VAL A CA 1
ATOM 711 C C . VAL A 1 92 ? 12.295 -1.867 -24.984 1.00 87.12 92 VAL A C 1
ATOM 713 O O . VAL A 1 92 ? 11.331 -1.957 -25.756 1.00 87.12 92 VAL A O 1
ATOM 716 N N . PHE A 1 93 ? 13.000 -0.753 -24.828 1.00 83.94 93 PHE A N 1
ATOM 717 C CA . PHE A 1 93 ? 12.789 0.478 -25.579 1.00 83.94 93 PHE A CA 1
ATOM 718 C C . PHE A 1 93 ? 14.139 1.114 -25.916 1.00 83.94 93 PHE A C 1
ATOM 720 O O . PHE A 1 93 ? 15.093 1.004 -25.149 1.00 83.94 93 PHE A O 1
ATOM 727 N N . GLY A 1 94 ? 14.219 1.751 -27.084 1.00 82.69 94 GLY A N 1
ATOM 728 C CA . GLY A 1 94 ? 15.400 2.505 -27.492 1.00 82.69 94 GLY A CA 1
ATOM 729 C C . GLY A 1 94 ? 15.461 3.852 -26.775 1.00 82.69 94 GLY A C 1
ATOM 730 O O . GLY A 1 94 ? 14.433 4.503 -26.585 1.00 82.69 94 GLY A O 1
ATOM 731 N N . VAL A 1 95 ? 16.665 4.275 -26.394 1.00 82.81 95 VAL A N 1
ATOM 732 C CA . VAL A 1 95 ? 16.920 5.600 -25.816 1.00 82.81 95 VAL A CA 1
ATOM 733 C C . VAL A 1 95 ? 17.808 6.377 -26.781 1.00 82.81 95 VAL A C 1
ATOM 735 O O . VAL A 1 95 ? 18.948 5.991 -27.024 1.00 82.81 95 VAL A O 1
ATOM 738 N N . GLY A 1 96 ? 17.277 7.465 -27.340 1.00 80.62 96 GLY A N 1
ATOM 739 C CA . GLY A 1 96 ? 18.035 8.426 -28.139 1.00 80.62 96 GLY A CA 1
ATOM 740 C C . GLY A 1 96 ? 18.334 9.673 -27.315 1.00 80.62 96 GLY A C 1
ATOM 741 O O . GLY A 1 96 ? 17.424 10.244 -26.718 1.00 80.62 96 GLY A O 1
ATOM 742 N N . VAL A 1 97 ? 19.595 10.104 -27.280 1.00 78.06 97 VAL A N 1
ATOM 743 C CA . VAL A 1 97 ? 20.004 11.349 -26.615 1.00 78.06 97 VAL A CA 1
ATOM 744 C C . VAL A 1 97 ? 20.392 12.359 -27.688 1.00 78.06 97 VAL A C 1
ATOM 746 O O . VAL A 1 97 ? 21.289 12.102 -28.486 1.00 78.06 97 VAL A O 1
ATOM 749 N N . GLY A 1 98 ? 19.712 13.504 -27.713 1.00 77.12 98 GLY A N 1
ATOM 750 C CA . GLY A 1 98 ? 20.043 14.637 -28.573 1.00 77.12 98 GLY A CA 1
ATOM 751 C C . GLY A 1 98 ? 20.223 15.895 -27.732 1.00 77.12 98 GLY A C 1
ATOM 752 O O . GLY A 1 98 ? 19.420 16.164 -26.842 1.00 77.12 98 GLY A O 1
ATOM 753 N N . SER A 1 99 ? 21.273 16.667 -28.004 1.00 79.88 99 SER A N 1
ATOM 754 C CA . SER A 1 99 ? 21.498 17.980 -27.393 1.00 79.88 99 SER A CA 1
ATOM 755 C C . SER A 1 99 ? 21.316 19.077 -28.438 1.00 79.88 99 SER A C 1
ATOM 757 O O . SER A 1 99 ? 21.881 18.980 -29.526 1.00 79.88 99 SER A O 1
ATOM 759 N N . GLY A 1 100 ? 20.573 20.130 -28.102 1.00 83.75 100 GLY A N 1
ATOM 760 C CA . GLY A 1 100 ? 20.410 21.319 -28.940 1.00 83.75 100 GLY A 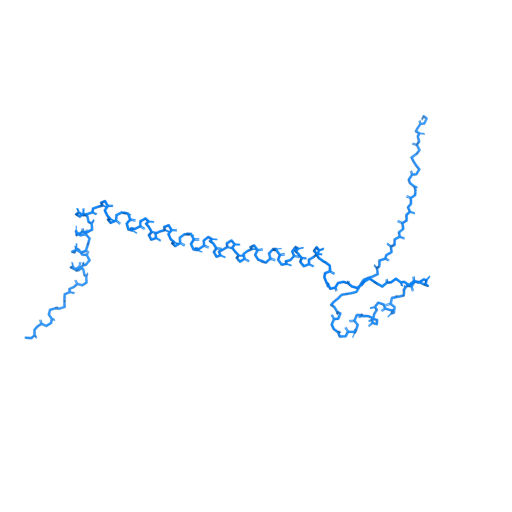CA 1
ATOM 761 C C . GLY A 1 100 ? 20.792 22.582 -28.176 1.00 83.75 100 GLY A C 1
ATOM 762 O O . GLY A 1 100 ? 20.575 22.666 -26.968 1.00 83.75 100 GLY A O 1
ATOM 763 N N . VAL A 1 101 ? 21.362 23.565 -28.875 1.00 81.56 101 VAL A N 1
ATOM 764 C CA . VAL A 1 101 ? 21.643 24.895 -28.317 1.00 81.56 101 VAL A CA 1
ATOM 765 C C . VAL A 1 101 ? 20.493 25.820 -28.693 1.00 81.56 101 VAL A C 1
ATOM 767 O O . VAL A 1 101 ? 20.223 26.027 -29.874 1.00 81.56 101 VAL A O 1
ATOM 770 N N . VAL A 1 102 ? 19.814 26.384 -27.694 1.00 82.12 102 VAL A N 1
ATOM 771 C CA . VAL A 1 102 ? 18.778 27.397 -27.918 1.00 82.12 102 VAL A CA 1
ATOM 772 C C . VAL A 1 102 ? 19.469 28.750 -28.080 1.00 82.12 102 VAL A C 1
ATOM 774 O O . VAL A 1 102 ? 19.925 29.337 -27.101 1.00 82.12 102 VAL A O 1
ATOM 777 N N . MET A 1 103 ? 19.574 29.247 -29.314 1.00 78.56 103 MET A N 1
ATOM 778 C CA . MET A 1 103 ? 19.988 30.630 -29.560 1.00 78.56 103 MET A CA 1
ATOM 779 C C . MET A 1 103 ? 18.775 31.543 -29.388 1.00 78.56 103 MET A C 1
ATOM 781 O O . MET A 1 103 ? 17.875 31.568 -30.225 1.00 78.56 103 MET A O 1
ATOM 785 N N . GLY A 1 104 ? 18.739 32.275 -28.275 1.00 74.75 104 GLY A N 1
ATOM 786 C CA . GLY A 1 104 ? 17.780 33.354 -28.081 1.00 74.75 104 GLY A CA 1
ATOM 787 C C . GLY A 1 104 ? 18.133 34.525 -28.992 1.00 74.75 104 GLY A C 1
ATOM 788 O O . GLY A 1 104 ? 19.218 35.090 -28.875 1.00 74.75 104 GLY A O 1
ATOM 789 N N . SER A 1 105 ? 17.221 34.892 -29.892 1.00 66.12 105 SER A N 1
ATOM 790 C CA . SER A 1 105 ? 17.267 36.190 -30.563 1.00 66.12 105 SER A CA 1
ATOM 791 C C . SER A 1 105 ? 17.039 37.258 -29.495 1.00 66.12 105 SER A C 1
ATOM 793 O O . SER A 1 105 ? 15.938 37.407 -28.968 1.00 66.12 105 SER A O 1
ATOM 795 N N . GLN A 1 106 ? 18.118 37.936 -29.107 1.00 56.16 106 GLN A N 1
ATOM 796 C CA . GLN A 1 106 ? 18.032 39.173 -28.347 1.00 56.16 106 GLN A CA 1
ATOM 797 C C . GLN A 1 106 ? 17.423 40.208 -29.299 1.00 56.16 106 GLN A C 1
ATOM 799 O O . GLN A 1 106 ? 17.970 40.438 -30.376 1.00 56.16 106 GLN A O 1
ATOM 804 N N . GLY A 1 107 ? 16.239 40.707 -28.945 1.00 54.31 107 GLY A N 1
ATOM 805 C CA . GLY A 1 107 ? 15.519 41.701 -29.728 1.00 54.31 107 GLY A CA 1
ATOM 806 C C . GLY A 1 107 ? 16.301 43.006 -29.821 1.00 54.31 107 GLY A C 1
ATOM 807 O O . GLY A 1 107 ? 16.844 43.473 -28.817 1.00 54.31 107 GLY A O 1
ATOM 808 N N . GLU A 1 108 ? 16.329 43.557 -31.030 1.00 41.16 108 GLU A N 1
ATOM 809 C CA . GLU A 1 108 ? 16.506 44.989 -31.280 1.00 41.16 108 GLU A CA 1
ATOM 810 C C . GLU A 1 108 ? 15.139 45.684 -31.275 1.00 41.16 108 GLU A C 1
ATOM 812 O O . GLU A 1 108 ? 14.162 45.072 -31.774 1.00 41.16 108 GLU A O 1
#

Foldseek 3Di:
DDPPVPDVVVVVVVVVVVCVVPVVVNVVVVVVVVVVVVVVCCCVVCVVVCVVVVCVVCVVVVCVPDDDDDDPVDDDVVNLVVQCPDPPDPHGDDDDDDDDDDDDDPDD

Sequence (108 aa):
MEEEEMKLEDYFYLAWTSLSERRGRSIGAVLGVIIAVLALSLALGIGQSFQRVFEEEIGKTLAANSIFLISNTGFTDADIAYLRNIPGVRTVFGVGVGSGVVMGSQGE

pLDDT: mean 78.61, std 12.03, range [41.16, 97.19]

Radius of gyration: 34.43 Å; chains: 1; bounding box: 66×78×74 Å